Protein AF-A0A0D8XWN3-F1 (afdb_monomer)

Secondary structure (DSSP, 8-state):
-HHHHHHHHHHHTS------SSS------SSS-TTSEEEEE--TTS--EEEEEETT-----GGGTT-SS--EEEEEESSSS-EEEE---SS-----------TT--------------

Radius of gyration: 20.99 Å; Cα contacts (8 Å, |Δi|>4): 147; chains: 1; bounding box: 42×34×68 Å

Foldseek 3Di:
DVVVVVVVVVVVPPDPDPDPPPDAQDADDPAQQWQPDWDWDDDPPDDIWIKTWRQQDDDPQPLCPPPHRNTWIWTHHRNHRDIDTDDDDNDPDDDDDPPDDDDDDPDPRDDHPGDDDD

Mean predicted aligned error: 12.58 Å

InterPro domains:
  IPR013519 Integrin alpha beta-propellor [PS51470] (18-85)
  IPR013519 Integrin alpha beta-propellor [SM00191] (30-90)
  IPR028994 Integrin alpha, N-terminal [G3DSA:2.130.10.130] (17-109)

Structure (mmCIF, N/CA/C/O backbone):
data_AF-A0A0D8XWN3-F1
#
_entry.id   AF-A0A0D8XWN3-F1
#
loop_
_atom_site.group_PDB
_atom_site.id
_atom_site.type_symbol
_atom_site.label_atom_id
_atom_site.label_alt_id
_atom_site.label_comp_id
_atom_site.label_asym_id
_atom_site.label_entity_id
_atom_site.label_seq_id
_atom_site.pdbx_PDB_ins_code
_atom_site.Cartn_x
_atom_site.Cartn_y
_atom_site.Cartn_z
_atom_site.occupancy
_atom_site.B_iso_or_equiv
_atom_site.auth_seq_id
_atom_site.auth_comp_id
_atom_site.auth_asym_id
_atom_site.auth_atom_id
_atom_site.pdbx_PDB_model_num
ATOM 1 N N . MET A 1 1 ? -17.242 -18.380 48.040 1.00 62.75 1 MET A N 1
ATOM 2 C CA . MET A 1 1 ? -16.157 -17.455 47.626 1.00 62.75 1 MET A CA 1
ATOM 3 C C . MET A 1 1 ? -15.486 -17.862 46.309 1.00 62.75 1 MET A C 1
ATOM 5 O O . MET A 1 1 ? -15.393 -17.025 45.426 1.00 62.75 1 MET A O 1
ATOM 9 N N . LYS A 1 2 ? -15.095 -19.133 46.108 1.00 70.75 2 LYS A N 1
ATOM 10 C CA . LYS A 1 2 ? -14.428 -19.589 44.865 1.00 70.75 2 LYS A 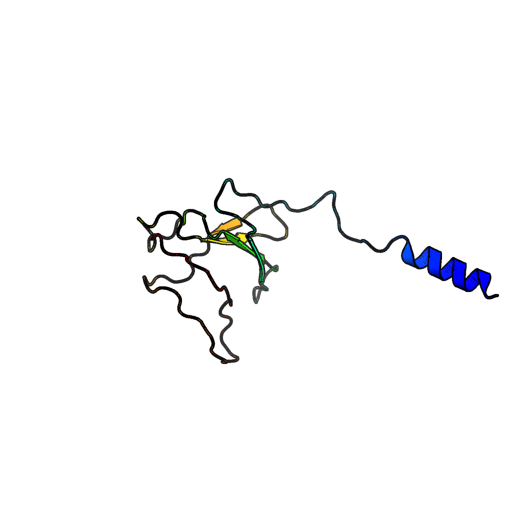CA 1
ATOM 11 C C . LYS A 1 2 ? -15.292 -19.488 43.594 1.00 70.75 2 LYS A C 1
ATOM 13 O O . LYS A 1 2 ? -14.796 -19.059 42.565 1.00 70.75 2 LYS A O 1
ATOM 18 N N . ALA A 1 3 ? -16.586 -19.804 43.677 1.00 75.00 3 ALA A N 1
ATOM 19 C CA . ALA A 1 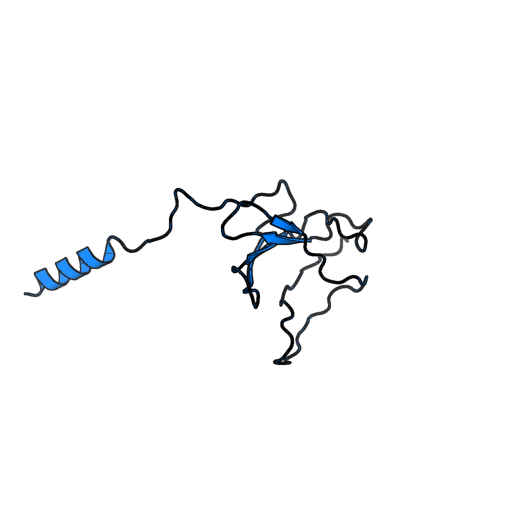3 ? -17.503 -19.722 42.530 1.00 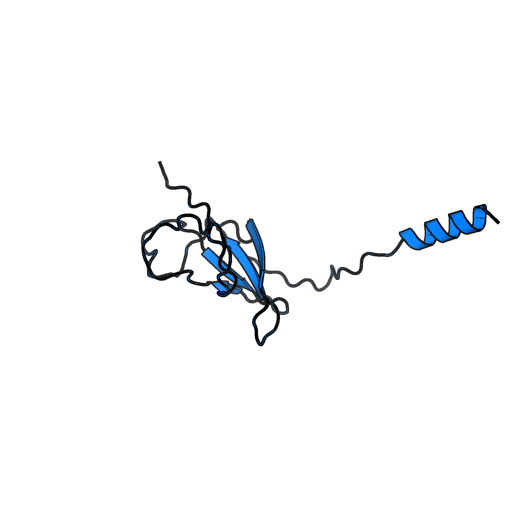75.00 3 ALA A CA 1
ATOM 20 C C . ALA A 1 3 ? -17.675 -18.291 41.984 1.00 75.00 3 ALA A C 1
ATOM 22 O O . ALA A 1 3 ? -17.836 -18.101 40.785 1.00 75.00 3 ALA A O 1
ATOM 23 N N . TRP A 1 4 ? -17.582 -17.283 42.855 1.00 77.44 4 TRP A N 1
ATOM 24 C CA . TRP A 1 4 ? -17.667 -15.869 42.477 1.00 77.44 4 TRP A CA 1
ATOM 25 C C . TRP A 1 4 ? -16.405 -15.388 41.752 1.00 77.44 4 TRP A C 1
ATOM 27 O O . TRP A 1 4 ? -16.504 -14.637 40.790 1.00 77.44 4 TRP A O 1
ATOM 37 N N . LEU A 1 5 ? -15.230 -15.886 42.159 1.00 77.88 5 LEU A N 1
ATOM 38 C CA . LEU A 1 5 ? -13.967 -15.657 41.446 1.00 77.88 5 LEU A CA 1
ATOM 39 C C . LEU A 1 5 ? -13.986 -16.295 40.050 1.00 77.88 5 LEU A C 1
ATOM 41 O O . LEU A 1 5 ? -13.575 -15.663 39.084 1.00 77.88 5 LEU A O 1
ATOM 45 N N . VAL A 1 6 ? -14.522 -17.514 39.930 1.00 78.12 6 VAL A N 1
ATOM 46 C CA . VAL A 1 6 ? -14.681 -18.193 38.631 1.00 78.12 6 VAL A CA 1
ATOM 47 C C . VAL A 1 6 ? -15.656 -17.430 37.728 1.00 78.12 6 VAL A C 1
ATOM 49 O O . VAL A 1 6 ? -15.356 -17.207 36.558 1.00 78.12 6 VAL A O 1
ATOM 52 N N . LEU A 1 7 ? -16.786 -16.965 38.268 1.00 74.94 7 LEU A N 1
ATOM 53 C CA . LEU A 1 7 ? -17.773 -16.184 37.519 1.00 74.94 7 LEU A CA 1
ATOM 54 C C . LEU A 1 7 ? -17.220 -14.816 37.079 1.00 74.94 7 LEU A C 1
ATOM 56 O O . LEU A 1 7 ? -17.427 -14.416 35.938 1.00 74.94 7 LEU A O 1
ATOM 60 N N . ALA A 1 8 ? -16.460 -14.130 37.937 1.00 78.19 8 ALA A N 1
ATOM 61 C CA . ALA A 1 8 ? -15.800 -12.870 37.594 1.00 78.19 8 ALA A CA 1
ATOM 62 C C . ALA A 1 8 ? -14.743 -13.045 36.486 1.00 78.19 8 ALA A C 1
ATOM 64 O O . ALA A 1 8 ? -14.688 -12.237 35.559 1.00 78.19 8 ALA A O 1
ATOM 65 N N . CYS A 1 9 ? -13.958 -14.129 36.522 1.00 72.06 9 CYS A N 1
ATOM 66 C CA . CYS A 1 9 ? -13.031 -14.472 35.440 1.00 72.06 9 CYS A CA 1
ATOM 67 C C . CYS A 1 9 ? -13.755 -14.746 34.115 1.00 72.06 9 CYS A C 1
ATOM 69 O O . CYS A 1 9 ? -13.287 -14.285 33.080 1.00 72.06 9 CYS A O 1
ATOM 71 N N . LEU A 1 10 ? -14.899 -15.441 34.140 1.00 69.00 10 LEU A N 1
ATOM 72 C CA . LEU A 1 10 ? -15.705 -15.736 32.946 1.00 69.00 10 LEU A CA 1
ATOM 73 C C . LEU A 1 10 ? -16.364 -14.487 32.334 1.00 69.00 10 LEU A C 1
ATOM 75 O O . LEU A 1 10 ? -16.588 -14.437 31.128 1.00 69.00 10 LEU A O 1
ATOM 79 N N . ILE A 1 11 ? -16.659 -13.463 33.137 1.00 66.94 11 ILE A N 1
ATOM 80 C CA . ILE A 1 11 ? -17.199 -12.185 32.644 1.00 66.94 11 ILE A CA 1
ATOM 81 C C . ILE A 1 11 ? -16.087 -11.332 32.008 1.00 66.94 11 ILE A C 1
ATOM 83 O O . ILE A 1 11 ? -16.330 -10.668 31.001 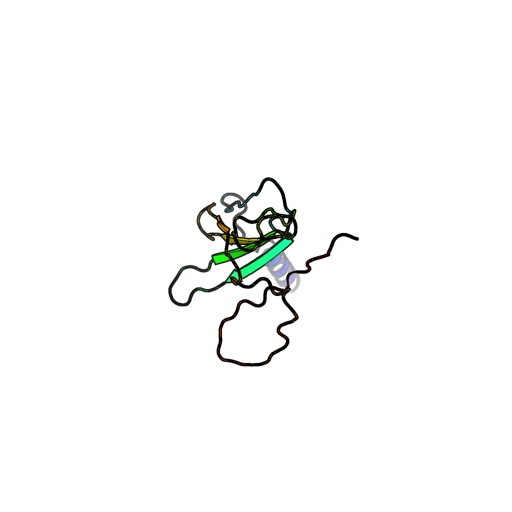1.00 66.94 11 ILE A O 1
ATOM 87 N N . ALA A 1 12 ? -14.857 -11.397 32.531 1.00 64.19 12 ALA A N 1
ATOM 88 C CA . ALA A 1 12 ? -13.715 -10.646 32.006 1.00 64.19 12 ALA A CA 1
ATOM 89 C C . ALA A 1 12 ? -13.239 -11.118 30.616 1.00 64.19 12 ALA A C 1
ATOM 91 O O . ALA A 1 12 ? -12.721 -10.310 29.850 1.00 64.19 12 ALA A O 1
ATOM 92 N N . VAL A 1 13 ? -13.438 -12.394 30.258 1.00 64.81 13 VAL A N 1
ATOM 93 C CA . VAL A 1 13 ? -13.046 -12.921 28.931 1.00 64.81 13 VAL A CA 1
ATOM 94 C C . VAL A 1 13 ? -14.004 -12.549 27.798 1.00 64.81 13 VAL A C 1
ATOM 96 O O . VAL A 1 13 ? -13.652 -12.728 26.636 1.00 64.81 13 VAL A O 1
ATOM 99 N N . ASN A 1 14 ? -15.199 -12.026 28.090 1.00 64.38 14 ASN A N 1
ATOM 100 C CA . ASN A 1 14 ? -16.259 -11.991 27.082 1.00 64.38 14 ASN A CA 1
ATOM 101 C C . ASN A 1 14 ? -16.295 -10.774 26.150 1.00 64.38 14 ASN A C 1
ATOM 103 O O . ASN A 1 14 ? -17.064 -10.824 25.202 1.00 64.38 14 ASN A O 1
ATOM 107 N N . ASN A 1 15 ? -15.515 -9.702 26.335 1.00 63.81 15 ASN A N 1
ATOM 108 C CA . ASN A 1 15 ? -15.642 -8.526 25.451 1.00 63.81 15 ASN A CA 1
ATOM 109 C C . ASN A 1 15 ? -14.364 -7.688 25.325 1.00 63.81 15 ASN A C 1
ATOM 111 O O . ASN A 1 15 ? -14.350 -6.501 25.645 1.00 63.81 15 ASN A O 1
ATOM 115 N N . THR A 1 16 ? -13.280 -8.278 24.824 1.00 61.75 16 THR A N 1
ATOM 116 C CA . THR A 1 16 ? -12.067 -7.510 24.496 1.00 61.75 16 THR A CA 1
ATOM 117 C C . THR A 1 16 ? -11.657 -7.709 23.039 1.00 61.75 16 THR A C 1
ATOM 119 O O . THR A 1 16 ? -10.613 -8.285 22.748 1.00 61.75 16 THR A O 1
ATOM 122 N N . PHE A 1 17 ? -12.475 -7.226 22.103 1.00 73.19 17 PHE A N 1
ATOM 123 C CA . PHE A 1 17 ? -12.033 -6.960 20.731 1.00 73.19 17 PHE A CA 1
ATOM 124 C C . PHE A 1 17 ? -12.518 -5.563 20.319 1.00 73.19 17 PHE A C 1
ATOM 126 O O . PHE A 1 17 ? -13.680 -5.346 20.002 1.00 73.19 17 PHE A O 1
ATOM 133 N N . ASN A 1 18 ? -11.628 -4.572 20.381 1.00 83.56 18 ASN A N 1
ATOM 134 C CA . ASN A 1 18 ? -11.920 -3.162 20.085 1.00 83.56 18 ASN A CA 1
ATOM 135 C C . ASN A 1 18 ? -11.606 -2.780 18.625 1.00 83.56 18 ASN A C 1
ATOM 137 O O . ASN A 1 18 ? -11.307 -1.623 18.337 1.00 83.56 18 ASN A O 1
ATOM 141 N N . ILE A 1 19 ? -11.641 -3.751 17.708 1.00 87.94 19 ILE A N 1
ATOM 142 C CA . ILE A 1 19 ? -11.405 -3.519 16.281 1.00 87.94 19 ILE A CA 1
ATOM 143 C C . ILE A 1 19 ? -12.718 -3.077 15.630 1.00 87.94 19 ILE A C 1
ATOM 145 O O . ILE A 1 19 ? -13.700 -3.821 15.637 1.00 87.94 19 ILE A O 1
ATOM 149 N N . ASP A 1 20 ? -12.730 -1.878 15.045 1.00 89.88 20 ASP A N 1
ATOM 150 C CA . ASP A 1 20 ? -13.866 -1.389 14.262 1.00 89.88 20 ASP A CA 1
ATOM 151 C C . ASP A 1 20 ? -13.939 -2.125 12.917 1.00 89.88 20 ASP A C 1
ATOM 153 O O . ASP A 1 20 ? -13.175 -1.865 11.989 1.00 89.88 20 ASP A O 1
ATOM 157 N N . THR A 1 21 ? -14.872 -3.068 12.823 1.00 89.69 21 THR A N 1
ATOM 158 C CA . THR A 1 21 ? -15.141 -3.840 11.603 1.00 89.69 21 THR A CA 1
ATOM 159 C C . THR A 1 21 ? -16.132 -3.154 10.661 1.00 89.69 21 THR A C 1
ATOM 161 O O . THR A 1 21 ? -16.286 -3.599 9.526 1.00 89.69 21 THR A O 1
ATOM 164 N N . LYS A 1 22 ? -16.807 -2.080 11.098 1.00 91.62 22 LYS A N 1
ATOM 165 C CA . LYS A 1 22 ? -17.833 -1.376 10.312 1.00 91.62 22 LYS A CA 1
ATOM 166 C C . LYS A 1 22 ? -17.240 -0.245 9.478 1.00 91.62 22 LYS A C 1
ATOM 168 O O . LYS A 1 22 ? -17.658 -0.063 8.341 1.00 91.62 22 LYS A O 1
ATOM 173 N N . ASN A 1 23 ? -16.262 0.482 10.022 1.00 91.88 23 ASN A N 1
ATOM 174 C CA . ASN A 1 23 ? -15.644 1.640 9.363 1.00 91.88 23 ASN A CA 1
ATOM 175 C C . ASN A 1 23 ? -14.175 1.390 8.986 1.00 91.88 23 ASN A C 1
ATOM 177 O O . ASN A 1 23 ? -13.321 2.264 9.141 1.00 91.88 23 ASN A O 1
ATOM 181 N N . ALA A 1 24 ? -13.863 0.189 8.499 1.00 93.31 24 ALA A N 1
ATOM 182 C CA . ALA A 1 24 ? -12.515 -0.137 8.051 1.00 93.31 24 ALA A CA 1
ATOM 183 C C . ALA A 1 24 ? -12.131 0.657 6.787 1.00 93.31 24 ALA A C 1
ATOM 185 O O . ALA A 1 24 ? -12.914 0.779 5.842 1.00 93.31 24 ALA A O 1
ATOM 186 N N . VAL A 1 25 ? -10.893 1.156 6.739 1.00 94.56 25 VAL A N 1
ATOM 187 C CA . VAL A 1 25 ? -10.329 1.765 5.528 1.00 94.56 25 VAL A CA 1
ATOM 188 C C . VAL A 1 25 ? -9.887 0.654 4.581 1.00 94.56 25 VAL A C 1
ATOM 190 O O . VAL A 1 25 ? -8.955 -0.093 4.876 1.00 94.56 25 VAL A O 1
ATOM 193 N N . LEU A 1 26 ? -10.559 0.548 3.436 1.00 95.31 26 LEU A N 1
ATOM 194 C CA . LEU A 1 26 ? -10.303 -0.494 2.449 1.00 95.31 26 LEU A CA 1
ATOM 195 C C . LEU A 1 26 ? -9.408 0.022 1.315 1.00 95.31 26 LEU A C 1
ATOM 197 O O . LEU A 1 26 ? -9.778 0.944 0.589 1.00 95.31 26 LEU A O 1
ATOM 201 N N . HIS A 1 27 ? -8.262 -0.630 1.124 1.00 96.00 27 HIS A N 1
ATOM 202 C CA . HIS A 1 27 ? -7.366 -0.411 -0.013 1.00 96.00 27 HIS A CA 1
ATOM 203 C C . HIS A 1 27 ? -7.422 -1.618 -0.944 1.00 96.00 27 HIS A C 1
ATOM 205 O O . HIS A 1 27 ? -7.217 -2.747 -0.502 1.00 96.00 27 HIS A O 1
ATOM 211 N N . THR A 1 28 ? -7.707 -1.395 -2.226 1.00 94.00 28 THR A N 1
ATOM 212 C CA . THR A 1 28 ? -7.831 -2.467 -3.226 1.00 94.00 28 THR A CA 1
ATOM 213 C C . THR A 1 28 ? -7.098 -2.115 -4.511 1.00 94.00 28 THR A C 1
ATOM 215 O O . THR A 1 28 ? -6.920 -0.946 -4.852 1.00 94.00 28 THR A O 1
ATOM 218 N N . MET A 1 29 ? -6.680 -3.151 -5.236 1.00 92.25 29 MET A N 1
ATOM 219 C CA . MET A 1 29 ? -6.075 -3.042 -6.557 1.00 92.25 29 MET A CA 1
ATOM 220 C C . MET A 1 29 ? -6.542 -4.214 -7.415 1.00 92.25 29 MET A C 1
ATOM 222 O O . MET A 1 29 ? -6.758 -5.313 -6.908 1.00 92.25 29 MET A O 1
ATOM 226 N N . SER A 1 30 ? -6.699 -3.983 -8.715 1.00 88.12 30 SER A N 1
ATOM 227 C CA . SER A 1 30 ? -7.272 -4.967 -9.639 1.00 88.12 30 SER A CA 1
ATOM 228 C C . SER A 1 30 ? -6.380 -6.187 -9.894 1.00 88.12 30 SER A C 1
ATOM 230 O O . SER A 1 30 ? -6.882 -7.223 -10.319 1.00 88.12 30 SER A O 1
ATOM 232 N N . SER A 1 31 ? -5.064 -6.085 -9.683 1.00 86.12 31 SER A N 1
ATOM 233 C CA . SER A 1 31 ? -4.112 -7.164 -9.972 1.00 86.12 31 SER A CA 1
ATOM 234 C C . SER A 1 31 ? -2.770 -6.960 -9.258 1.00 86.12 31 SER A C 1
ATOM 236 O O . SER A 1 31 ? -2.539 -5.921 -8.641 1.00 86.12 31 SER A O 1
ATOM 238 N N . GLY A 1 32 ? -1.880 -7.956 -9.339 1.00 89.94 32 GLY A N 1
ATOM 239 C CA . GLY A 1 32 ? -0.488 -7.837 -8.888 1.00 89.94 32 GLY A CA 1
ATOM 240 C C . GLY A 1 32 ? -0.202 -8.275 -7.450 1.00 89.94 32 GLY A C 1
ATOM 241 O O . GLY A 1 32 ? 0.859 -7.952 -6.921 1.00 89.94 32 GLY A O 1
ATOM 242 N N . TYR A 1 33 ? -1.132 -9.005 -6.824 1.00 95.06 33 TYR A N 1
ATOM 243 C CA . TYR A 1 33 ? -1.056 -9.436 -5.420 1.00 95.06 33 TYR A CA 1
ATOM 244 C C . TYR A 1 33 ? -0.837 -8.270 -4.450 1.00 95.06 33 TYR A C 1
ATOM 246 O O . TYR A 1 33 ? -0.022 -8.336 -3.534 1.00 95.06 33 TYR A O 1
ATOM 254 N N . PHE A 1 34 ? -1.573 -7.180 -4.664 1.00 95.19 34 PHE A N 1
ATOM 255 C CA . PHE A 1 34 ? -1.605 -6.061 -3.732 1.00 95.19 34 PHE A CA 1
ATOM 256 C C . PHE A 1 34 ? -2.049 -6.534 -2.343 1.00 95.19 34 PHE A C 1
ATOM 258 O O . PHE A 1 34 ? -3.105 -7.148 -2.204 1.00 95.19 34 PHE A O 1
ATOM 265 N N . GLY A 1 35 ? -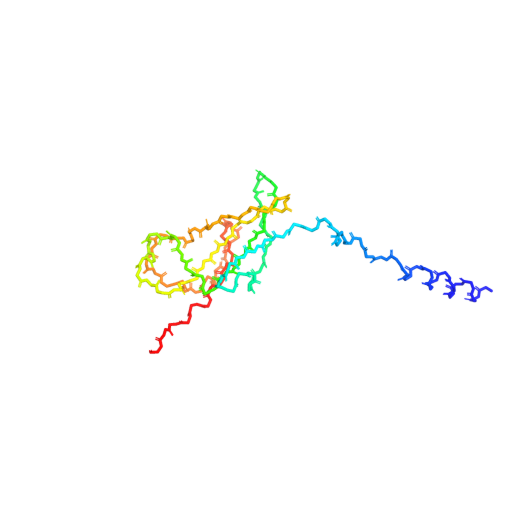1.228 -6.262 -1.329 1.00 95.06 35 GLY A N 1
ATOM 266 C CA . GLY A 1 35 ? -1.434 -6.776 0.026 1.00 95.06 35 GLY A CA 1
ATOM 267 C C . GLY A 1 35 ? -0.657 -8.057 0.331 1.00 95.06 35 GLY A C 1
ATOM 268 O O . G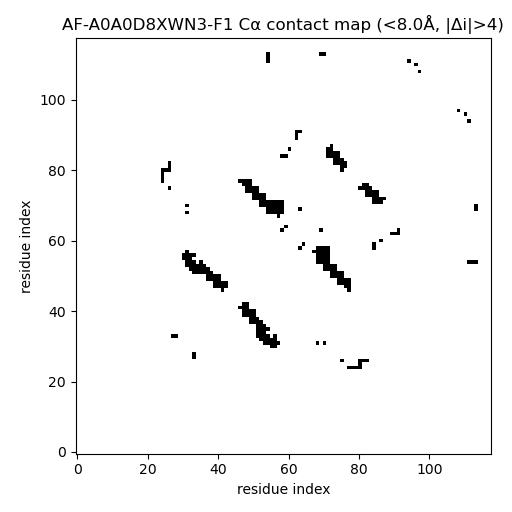LY A 1 35 ? -0.832 -8.611 1.411 1.00 95.06 35 GLY A O 1
ATOM 269 N N . TYR A 1 36 ? 0.217 -8.518 -0.574 1.00 95.62 36 TYR A N 1
ATOM 270 C CA . TYR A 1 36 ? 1.088 -9.675 -0.330 1.00 95.62 36 TYR A CA 1
ATOM 271 C C . TYR A 1 36 ? 1.993 -9.479 0.895 1.00 95.62 36 TYR A C 1
ATOM 273 O O . TYR A 1 36 ? 2.246 -10.419 1.646 1.00 95.62 36 TYR A O 1
ATOM 281 N N . SER A 1 37 ? 2.471 -8.252 1.107 1.00 92.19 37 SER A N 1
ATOM 282 C CA . SER A 1 37 ? 3.188 -7.843 2.313 1.00 92.19 37 SER A CA 1
ATOM 283 C C . SER A 1 37 ? 2.716 -6.466 2.772 1.00 92.19 37 SER A C 1
ATOM 285 O O . SER A 1 37 ? 2.350 -5.621 1.950 1.00 92.19 37 SER A O 1
ATOM 287 N N . LEU A 1 38 ? 2.707 -6.253 4.089 1.00 94.19 38 LEU A N 1
ATOM 288 C CA . LEU A 1 38 ? 2.220 -5.037 4.739 1.00 94.19 38 LEU A CA 1
ATOM 289 C C . LEU A 1 38 ? 3.188 -4.617 5.847 1.00 94.19 38 LEU A C 1
ATOM 291 O O . LEU A 1 38 ? 3.696 -5.476 6.565 1.00 94.19 38 LEU A O 1
ATOM 295 N N . ASP A 1 39 ? 3.408 -3.313 5.998 1.00 92.94 39 ASP A N 1
ATOM 296 C CA . ASP A 1 39 ? 4.141 -2.735 7.130 1.00 92.94 39 ASP A CA 1
ATOM 297 C C . ASP A 1 39 ? 3.660 -1.305 7.423 1.00 92.94 39 ASP A C 1
ATOM 299 O O . ASP A 1 39 ? 3.111 -0.639 6.544 1.00 92.94 39 ASP A O 1
ATOM 303 N N . PHE A 1 40 ? 3.869 -0.808 8.640 1.00 90.31 40 PHE A N 1
ATOM 304 C CA . PHE A 1 40 ? 3.620 0.590 8.985 1.00 90.31 40 PHE A CA 1
ATOM 305 C C . PHE A 1 40 ? 4.916 1.390 8.950 1.00 90.31 40 PHE A C 1
ATOM 307 O O . PHE A 1 40 ? 5.920 1.017 9.552 1.00 90.31 40 PHE A O 1
ATOM 314 N N . TYR A 1 41 ? 4.872 2.551 8.304 1.00 86.44 41 TYR A N 1
ATOM 315 C CA . TYR A 1 41 ? 5.975 3.498 8.320 1.00 86.44 41 TYR A CA 1
ATOM 316 C C . TYR A 1 41 ? 5.577 4.783 9.043 1.00 86.44 41 TYR A C 1
ATOM 318 O O . TYR A 1 41 ? 4.623 5.465 8.668 1.00 86.44 41 TYR A O 1
ATOM 326 N N . ASN A 1 42 ? 6.342 5.121 10.081 1.00 85.75 42 ASN A N 1
ATOM 327 C CA . ASN A 1 42 ? 6.192 6.370 10.817 1.00 85.75 42 ASN A CA 1
ATOM 328 C C . ASN A 1 42 ? 7.035 7.459 10.149 1.00 85.75 42 ASN A C 1
ATOM 330 O O . ASN A 1 42 ? 8.265 7.460 10.257 1.00 85.75 42 ASN A O 1
ATOM 334 N N . GLU A 1 43 ? 6.375 8.398 9.474 1.00 76.31 43 GLU A N 1
ATOM 335 C CA . GLU A 1 43 ? 7.039 9.599 8.972 1.00 76.31 43 GLU A CA 1
ATOM 336 C C . GLU A 1 43 ? 7.497 10.483 10.148 1.00 76.31 43 GLU A C 1
ATOM 338 O O . GLU A 1 43 ? 6.802 10.607 11.154 1.00 76.31 43 GLU A O 1
ATOM 343 N N . GLU A 1 44 ? 8.674 11.115 10.045 1.00 76.44 44 GLU A N 1
ATOM 344 C CA . GLU A 1 44 ? 9.250 11.927 11.138 1.00 76.44 44 GLU A CA 1
ATOM 345 C C . GLU A 1 44 ? 8.355 13.098 11.573 1.00 76.44 44 GLU A C 1
ATOM 347 O O . GLU A 1 44 ? 8.431 13.552 12.714 1.00 76.44 44 GLU A O 1
ATOM 352 N N . LYS A 1 45 ? 7.521 13.595 10.657 1.00 72.56 45 LYS A N 1
ATOM 353 C CA . LYS A 1 45 ? 6.562 14.680 10.871 1.00 72.56 45 LYS A CA 1
ATOM 354 C C . LYS A 1 45 ? 5.289 14.382 10.083 1.00 72.56 45 LYS A C 1
ATOM 356 O O . LYS A 1 45 ? 5.047 14.996 9.04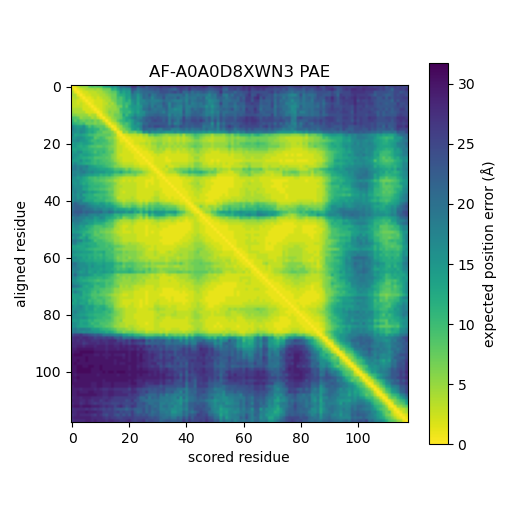8 1.00 72.56 45 LYS A O 1
ATOM 361 N N . GLY A 1 46 ? 4.493 13.419 10.535 1.00 79.31 46 GLY A N 1
ATOM 362 C CA . GLY A 1 46 ? 3.267 13.061 9.830 1.00 79.31 46 GLY A CA 1
ATOM 363 C C . GLY A 1 46 ? 2.448 11.984 10.520 1.00 79.31 46 GLY A C 1
ATOM 364 O O . GLY A 1 46 ? 2.831 11.442 11.555 1.00 79.31 46 GLY A O 1
ATOM 365 N N . MET A 1 47 ? 1.299 11.688 9.918 1.00 84.44 47 MET A N 1
ATOM 366 C CA . MET A 1 47 ? 0.533 10.496 10.265 1.00 84.44 47 MET A CA 1
ATOM 367 C C . MET A 1 47 ? 1.290 9.249 9.793 1.00 84.44 47 MET A C 1
ATOM 369 O O . MET A 1 47 ? 1.925 9.304 8.736 1.00 84.44 47 MET A O 1
ATOM 373 N N . PRO A 1 48 ? 1.206 8.124 10.526 1.00 89.06 48 PRO A N 1
ATOM 374 C CA . PRO A 1 48 ? 1.737 6.862 10.038 1.00 89.06 48 PRO A CA 1
ATOM 375 C C . PRO A 1 48 ? 1.087 6.510 8.701 1.00 89.06 48 PRO A C 1
ATOM 377 O O . PRO A 1 48 ? -0.093 6.792 8.465 1.00 89.06 48 PRO A O 1
ATOM 380 N N . VAL A 1 49 ? 1.860 5.880 7.829 1.00 91.38 49 VAL A N 1
ATOM 381 C CA . VAL A 1 49 ? 1.377 5.391 6.541 1.00 91.38 49 VAL A CA 1
ATOM 382 C C . VAL A 1 49 ? 1.467 3.875 6.492 1.00 91.38 49 VAL A C 1
ATOM 384 O O . VAL A 1 49 ? 2.342 3.268 7.109 1.00 91.38 49 VAL A O 1
ATOM 387 N N . LEU A 1 50 ? 0.553 3.263 5.748 1.00 94.06 50 LEU A N 1
ATOM 388 C CA . LEU A 1 50 ? 0.578 1.837 5.462 1.00 94.06 50 LEU A CA 1
ATOM 389 C C . LEU A 1 50 ? 1.411 1.612 4.202 1.00 94.06 50 LEU A C 1
ATOM 391 O O . LEU A 1 50 ? 1.129 2.203 3.162 1.00 94.06 50 LEU A O 1
ATOM 395 N N . VAL A 1 51 ? 2.416 0.753 4.273 1.00 94.12 51 VAL A N 1
ATOM 396 C CA . VAL A 1 51 ? 3.185 0.319 3.112 1.00 94.12 51 VAL A CA 1
ATOM 397 C C . VAL A 1 51 ? 2.672 -1.034 2.650 1.00 94.12 51 VAL A C 1
ATOM 399 O O . VAL A 1 51 ? 2.520 -1.953 3.450 1.00 94.12 51 VAL A O 1
ATOM 402 N N . VAL A 1 52 ? 2.400 -1.145 1.353 1.00 94.88 52 VAL A N 1
ATOM 403 C CA . VAL A 1 52 ? 1.789 -2.320 0.736 1.00 94.88 52 VAL A CA 1
ATOM 404 C C . VAL A 1 52 ? 2.652 -2.811 -0.418 1.00 94.88 52 VAL A C 1
ATOM 406 O O . VAL A 1 52 ? 2.933 -2.067 -1.359 1.00 94.88 52 VAL A O 1
ATOM 409 N N . GLY A 1 53 ? 3.059 -4.076 -0.359 1.00 93.12 53 GLY A N 1
ATOM 410 C CA . GLY A 1 53 ? 3.734 -4.765 -1.452 1.00 93.12 53 GLY A CA 1
ATOM 411 C C . GLY A 1 53 ? 2.748 -5.376 -2.448 1.00 93.12 53 GLY A C 1
ATOM 412 O O . GLY A 1 53 ? 1.734 -5.959 -2.055 1.00 93.12 53 GLY A O 1
ATOM 413 N N . ALA A 1 54 ? 3.075 -5.268 -3.736 1.00 94.94 54 ALA A N 1
ATOM 414 C CA . ALA A 1 54 ? 2.377 -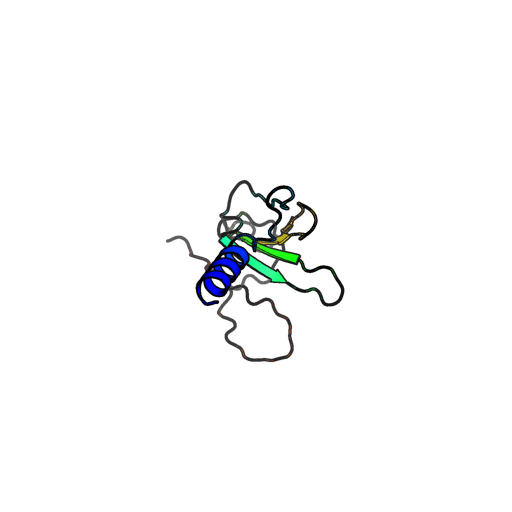5.928 -4.836 1.00 94.94 54 ALA A CA 1
ATOM 415 C C . ALA A 1 54 ? 3.414 -6.544 -5.803 1.00 94.94 54 ALA A C 1
ATOM 417 O O . ALA A 1 54 ? 3.851 -5.891 -6.751 1.00 94.94 54 ALA A O 1
ATOM 418 N N . PRO A 1 55 ? 3.893 -7.776 -5.548 1.00 91.50 55 PRO A N 1
ATOM 419 C CA . PRO A 1 55 ? 5.046 -8.351 -6.249 1.00 91.50 55 PRO A CA 1
ATOM 420 C C . PRO A 1 55 ? 4.815 -8.632 -7.740 1.00 91.50 55 PRO A C 1
ATOM 422 O O . PRO A 1 55 ? 5.786 -8.753 -8.476 1.00 91.50 55 PRO A O 1
ATOM 425 N N . GLU A 1 56 ? 3.565 -8.725 -8.198 1.00 92.12 56 GLU A N 1
ATOM 426 C CA . GLU A 1 56 ? 3.228 -8.965 -9.610 1.00 92.12 56 GLU A CA 1
ATOM 427 C C . GLU A 1 56 ? 2.565 -7.754 -10.285 1.00 92.12 56 GLU A C 1
ATOM 429 O O . GLU A 1 56 ? 2.007 -7.882 -11.378 1.00 92.12 56 GLU A O 1
ATOM 434 N N . SER A 1 57 ? 2.555 -6.579 -9.650 1.00 91.12 57 SER A N 1
ATOM 435 C CA . SER A 1 57 ? 1.939 -5.401 -10.258 1.00 91.12 57 SER A CA 1
ATOM 436 C C . SER A 1 57 ? 2.787 -4.849 -11.403 1.00 91.12 57 SER A C 1
ATOM 438 O O . SER A 1 57 ? 4.020 -4.917 -11.395 1.00 91.12 57 SER A O 1
ATOM 440 N N . GLU A 1 58 ? 2.114 -4.239 -12.376 1.00 90.12 58 GLU A N 1
ATOM 441 C CA . GLU A 1 58 ? 2.776 -3.306 -13.284 1.00 90.12 58 GLU A CA 1
ATOM 442 C C . GLU A 1 58 ? 3.239 -2.072 -12.491 1.00 90.12 58 GLU A C 1
ATOM 444 O O . GLU A 1 58 ? 2.626 -1.694 -11.491 1.00 90.12 58 GLU A O 1
ATOM 449 N N . SER A 1 59 ? 4.344 -1.466 -12.918 1.00 87.50 59 SER A N 1
ATOM 450 C CA . SER A 1 59 ? 4.972 -0.327 -12.238 1.00 87.50 59 SER A CA 1
ATOM 451 C C . SER A 1 59 ? 4.958 0.893 -13.150 1.00 87.50 59 SER A C 1
ATOM 453 O O . SER A 1 59 ? 5.331 0.809 -14.322 1.00 87.50 59 SER A O 1
ATOM 455 N N . THR A 1 60 ? 4.610 2.057 -12.602 1.00 88.19 60 THR A N 1
ATOM 456 C CA . THR A 1 60 ? 4.695 3.338 -13.321 1.00 88.19 60 THR A CA 1
ATOM 457 C C . THR A 1 60 ? 6.119 3.890 -13.378 1.00 88.19 60 THR A C 1
ATOM 459 O O . THR A 1 60 ? 6.370 4.856 -14.103 1.00 88.19 60 THR A O 1
ATOM 462 N N . ASN A 1 61 ? 7.068 3.277 -12.657 1.00 84.38 61 ASN A N 1
ATOM 463 C CA . ASN A 1 61 ? 8.476 3.663 -12.678 1.00 84.38 61 ASN A CA 1
ATOM 464 C C . ASN A 1 61 ? 9.055 3.630 -14.110 1.00 84.38 61 ASN A C 1
ATOM 466 O O . ASN A 1 61 ? 9.193 2.549 -14.696 1.00 84.38 61 ASN A O 1
ATOM 470 N N . PRO A 1 62 ? 9.494 4.777 -14.669 1.00 83.56 62 PRO A N 1
ATOM 471 C CA . PRO A 1 62 ? 10.105 4.826 -15.995 1.00 83.56 62 PRO A CA 1
ATOM 472 C C . PRO A 1 62 ? 11.356 3.946 -16.138 1.00 83.56 62 PRO A C 1
ATOM 474 O O . PRO A 1 62 ? 11.665 3.504 -17.244 1.00 83.56 62 PRO A O 1
ATOM 477 N N . GLY A 1 63 ? 12.070 3.678 -15.038 1.00 77.81 63 GLY A N 1
ATOM 478 C CA . GLY A 1 63 ? 13.272 2.841 -15.017 1.00 77.81 63 GLY A CA 1
ATOM 479 C C . GLY A 1 63 ? 13.012 1.350 -15.248 1.00 77.81 63 GLY A C 1
ATOM 480 O O . GLY A 1 63 ? 13.940 0.634 -15.620 1.00 77.81 63 GLY A O 1
ATOM 481 N N . LEU A 1 64 ? 11.763 0.904 -15.077 1.00 79.38 64 LEU A N 1
ATOM 482 C CA . LEU A 1 64 ? 11.325 -0.487 -15.241 1.00 79.38 64 LEU A CA 1
ATOM 483 C C . LEU A 1 64 ? 10.477 -0.689 -16.510 1.00 79.38 64 LEU A C 1
ATOM 485 O O . LEU A 1 64 ? 9.874 -1.744 -16.698 1.00 79.38 64 LEU A O 1
ATOM 489 N N . ARG A 1 65 ? 10.434 0.310 -17.405 1.00 78.94 65 ARG A N 1
ATOM 490 C CA . ARG A 1 65 ? 9.713 0.209 -18.683 1.00 78.94 65 ARG A CA 1
ATOM 491 C C . ARG A 1 65 ? 10.182 -1.005 -19.485 1.00 78.94 65 ARG A C 1
ATOM 493 O O . ARG A 1 65 ? 11.378 -1.196 -19.688 1.00 78.94 65 ARG A O 1
ATOM 500 N N . GLY A 1 66 ? 9.221 -1.780 -19.983 1.00 80.25 66 GLY A N 1
ATOM 501 C CA . GLY A 1 66 ? 9.467 -2.978 -20.790 1.00 80.25 66 GLY A CA 1
ATOM 502 C C . GLY A 1 66 ? 9.671 -4.264 -19.983 1.00 80.25 66 GLY A C 1
ATOM 503 O O . GLY A 1 66 ? 9.733 -5.334 -20.582 1.00 80.25 66 GLY A O 1
ATOM 504 N N . ILE A 1 67 ? 9.733 -4.192 -18.650 1.00 83.12 67 ILE A N 1
ATOM 505 C CA . ILE A 1 67 ? 9.706 -5.375 -17.783 1.00 83.12 67 ILE A CA 1
ATOM 506 C C . ILE A 1 67 ? 8.244 -5.679 -17.466 1.00 83.12 67 ILE A C 1
ATOM 508 O O . ILE A 1 67 ? 7.523 -4.802 -17.003 1.00 83.12 67 ILE A O 1
ATOM 512 N N . ARG A 1 68 ? 7.801 -6.911 -17.726 1.00 86.69 68 ARG A N 1
ATOM 513 C CA . ARG A 1 68 ? 6.430 -7.343 -17.429 1.00 86.69 68 ARG A CA 1
ATOM 514 C C . ARG A 1 68 ? 6.313 -7.695 -15.949 1.00 86.69 68 ARG A C 1
ATOM 516 O O . ARG A 1 68 ? 7.095 -8.524 -15.487 1.00 86.69 68 ARG A O 1
ATOM 523 N N . ARG A 1 69 ? 5.325 -7.130 -15.245 1.00 86.69 69 ARG A N 1
ATOM 524 C CA . ARG A 1 69 ? 5.074 -7.379 -13.810 1.00 86.69 69 ARG A CA 1
ATOM 525 C C . ARG A 1 69 ? 6.340 -7.295 -12.939 1.00 86.69 69 ARG A C 1
ATOM 527 O O . ARG A 1 69 ? 6.678 -8.264 -12.260 1.00 86.69 69 ARG A O 1
ATOM 534 N N . PRO A 1 70 ? 7.068 -6.166 -12.954 1.00 84.62 70 PRO A N 1
ATOM 535 C CA . PRO A 1 70 ? 8.279 -6.013 -12.151 1.00 84.62 70 PRO A CA 1
ATOM 536 C C . PRO A 1 70 ? 7.996 -5.957 -10.639 1.00 84.62 70 PRO A C 1
ATOM 538 O O . PRO A 1 70 ? 8.932 -6.063 -9.847 1.00 84.62 70 PRO A O 1
ATOM 541 N N . GLY A 1 71 ? 6.728 -5.784 -10.252 1.00 89.50 71 GLY A N 1
ATOM 542 C CA . GLY A 1 71 ? 6.303 -5.534 -8.885 1.00 89.50 71 GLY A CA 1
ATOM 543 C C . GLY A 1 71 ? 6.426 -4.059 -8.513 1.00 89.50 71 GLY A C 1
ATOM 544 O O . GLY A 1 71 ? 7.199 -3.304 -9.109 1.00 89.50 71 GLY A O 1
ATOM 545 N N . ALA A 1 72 ? 5.642 -3.635 -7.525 1.00 90.44 72 ALA A N 1
ATOM 546 C CA . ALA A 1 72 ? 5.678 -2.273 -7.013 1.00 90.44 72 ALA A CA 1
ATOM 547 C C . ALA A 1 72 ? 5.355 -2.199 -5.515 1.00 90.44 72 ALA A C 1
ATOM 549 O O . ALA A 1 72 ? 4.870 -3.150 -4.891 1.00 90.44 72 ALA A O 1
ATOM 550 N N . VAL A 1 73 ? 5.639 -1.026 -4.947 1.00 91.50 73 VAL A N 1
ATOM 551 C CA . VAL A 1 73 ? 5.356 -0.671 -3.554 1.00 91.50 73 VAL A CA 1
ATOM 552 C C . VAL A 1 73 ? 4.418 0.503 -3.531 1.00 91.50 73 VAL A C 1
ATOM 554 O O . VAL A 1 73 ? 4.632 1.481 -4.247 1.00 91.50 73 VAL A O 1
ATOM 557 N N . PHE A 1 74 ? 3.427 0.440 -2.658 1.00 93.19 74 PHE A N 1
ATOM 558 C CA . PHE A 1 74 ? 2.463 1.504 -2.476 1.00 93.19 74 PHE A CA 1
ATOM 559 C C . PHE A 1 74 ? 2.537 2.037 -1.053 1.00 93.19 74 PHE A C 1
ATOM 561 O O . PHE A 1 74 ? 2.618 1.275 -0.095 1.00 93.19 74 PHE A O 1
ATOM 568 N N . ILE A 1 75 ? 2.493 3.358 -0.918 1.00 93.44 75 ILE A N 1
ATOM 569 C CA . ILE A 1 75 ? 2.210 4.031 0.345 1.00 93.44 75 ILE A CA 1
ATOM 570 C C . ILE A 1 75 ? 0.733 4.404 0.341 1.00 93.44 75 ILE A C 1
ATOM 572 O O . ILE A 1 75 ? 0.267 5.119 -0.549 1.00 93.44 75 ILE A O 1
ATOM 576 N N . CYS A 1 76 ? 0.017 3.941 1.352 1.00 95.12 76 CYS A N 1
ATOM 577 C CA . CYS A 1 76 ? -1.408 4.118 1.549 1.00 95.12 76 CYS A CA 1
ATOM 578 C C . CYS A 1 76 ? -1.681 4.921 2.824 1.00 95.12 76 CYS A C 1
ATOM 580 O O . CYS A 1 76 ? -1.000 4.781 3.842 1.00 95.12 76 CYS A O 1
ATOM 582 N N . SER A 1 77 ? -2.698 5.780 2.777 1.00 94.19 77 SER A N 1
ATOM 583 C CA . SER A 1 77 ? -3.160 6.502 3.961 1.00 94.19 77 SER A CA 1
ATOM 584 C C . SER A 1 77 ? -3.869 5.547 4.919 1.00 94.19 77 SER A C 1
ATOM 586 O O . SER A 1 77 ? -4.652 4.700 4.499 1.00 94.19 77 SER A O 1
ATOM 588 N N . VAL A 1 78 ? -3.638 5.714 6.218 1.00 93.00 78 VAL A N 1
ATOM 589 C CA . VAL A 1 78 ? -4.354 4.956 7.257 1.00 93.00 78 VAL A CA 1
ATOM 590 C C . VAL A 1 78 ? -5.776 5.472 7.505 1.00 93.00 78 VAL A C 1
ATOM 592 O O . VAL A 1 78 ? -6.594 4.744 8.049 1.00 93.00 78 VAL A O 1
ATOM 595 N N . ASN A 1 79 ? -6.090 6.700 7.075 1.00 92.50 79 ASN A N 1
ATOM 596 C CA . ASN A 1 79 ? -7.375 7.362 7.351 1.00 92.50 79 ASN A CA 1
ATOM 597 C C . ASN A 1 79 ? -8.268 7.506 6.113 1.00 92.50 79 ASN A C 1
ATOM 599 O O . ASN A 1 79 ? -9.440 7.854 6.227 1.00 92.50 79 ASN A O 1
ATOM 603 N N . LYS A 1 80 ? -7.701 7.336 4.918 1.00 93.50 80 LYS A N 1
ATOM 604 C CA . LYS A 1 80 ? -8.388 7.532 3.638 1.00 93.50 80 LYS A CA 1
ATOM 605 C C . LYS A 1 80 ? -8.048 6.376 2.715 1.00 93.50 80 LYS A C 1
ATOM 607 O O . LYS A 1 80 ? -6.915 5.910 2.730 1.00 93.50 80 LYS A O 1
ATOM 612 N N . ALA A 1 81 ? -8.985 5.977 1.861 1.00 94.25 81 ALA A N 1
ATOM 613 C CA . ALA A 1 81 ? -8.785 4.954 0.834 1.00 94.25 81 ALA A CA 1
ATOM 614 C C . ALA A 1 81 ? -7.949 5.490 -0.350 1.00 94.25 81 ALA A C 1
ATOM 616 O O . ALA A 1 81 ? -8.407 5.558 -1.488 1.00 94.25 81 ALA A O 1
ATOM 617 N N . THR A 1 82 ? -6.736 5.967 -0.067 1.00 94.50 82 THR A N 1
ATOM 618 C CA . THR A 1 82 ? -5.813 6.539 -1.052 1.00 94.50 82 THR A CA 1
ATOM 619 C C . THR A 1 82 ? -4.449 5.876 -0.945 1.00 94.50 82 THR A C 1
ATOM 621 O O . THR A 1 82 ? -3.856 5.883 0.137 1.00 94.50 82 THR A O 1
ATOM 624 N N . CYS A 1 83 ? -3.929 5.401 -2.076 1.00 93.81 83 CYS A N 1
ATOM 625 C CA . CYS A 1 83 ? -2.595 4.824 -2.217 1.00 93.81 83 CYS A CA 1
ATOM 626 C C . CYS A 1 83 ? -1.839 5.482 -3.372 1.00 93.81 83 CYS A C 1
ATOM 628 O O . CYS A 1 83 ? -2.437 5.867 -4.375 1.00 93.81 83 CYS A O 1
ATOM 630 N N . ARG A 1 84 ? -0.515 5.570 -3.252 1.00 92.44 84 ARG A N 1
ATOM 631 C CA . ARG A 1 84 ? 0.385 6.007 -4.325 1.00 92.44 84 ARG A CA 1
ATOM 632 C C . ARG A 1 84 ? 1.572 5.066 -4.436 1.00 92.44 84 A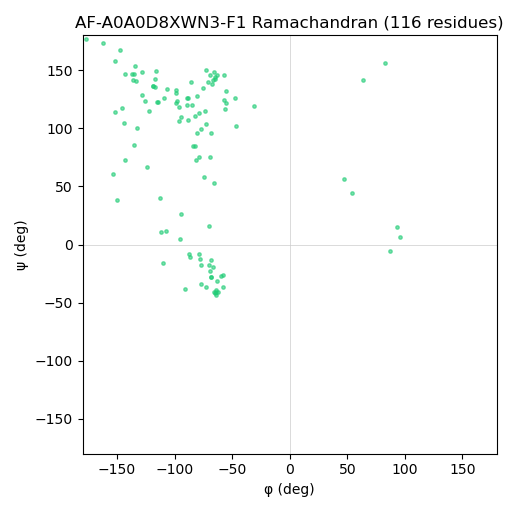RG A C 1
ATOM 634 O O . ARG A 1 84 ? 2.104 4.630 -3.418 1.00 92.44 84 ARG A O 1
ATOM 641 N N . GLU A 1 85 ? 1.997 4.784 -5.660 1.00 90.75 85 GLU A N 1
ATOM 642 C CA . GLU A 1 85 ? 3.223 4.025 -5.903 1.00 90.75 85 GLU A CA 1
ATOM 643 C C . GLU A 1 85 ? 4.445 4.813 -5.405 1.00 90.75 85 GLU A C 1
ATOM 645 O O . GLU A 1 85 ? 4.499 6.045 -5.499 1.00 90.75 85 GLU A O 1
ATOM 650 N N . VAL A 1 86 ? 5.432 4.100 -4.870 1.00 87.44 86 VAL A N 1
ATOM 651 C CA . VAL A 1 86 ? 6.743 4.641 -4.521 1.00 87.44 86 VAL A CA 1
ATOM 652 C C . VAL A 1 86 ? 7.796 3.989 -5.389 1.00 87.44 86 VAL A C 1
ATOM 654 O O . VAL A 1 86 ? 7.994 2.777 -5.362 1.00 87.44 86 VAL A O 1
ATOM 657 N N . HIS A 1 87 ? 8.530 4.819 -6.120 1.00 85.12 87 HIS A N 1
ATOM 658 C CA . HIS A 1 87 ? 9.653 4.362 -6.924 1.00 85.12 87 HIS A CA 1
ATOM 659 C C . HIS A 1 87 ? 10.880 4.178 -6.030 1.00 85.12 87 HIS A C 1
ATOM 661 O O . HIS A 1 87 ? 11.598 5.137 -5.733 1.00 85.12 87 HIS A O 1
ATOM 667 N N . ILE A 1 88 ? 11.100 2.941 -5.576 1.00 69.69 88 ILE A N 1
ATOM 668 C CA . ILE A 1 88 ? 12.287 2.569 -4.802 1.00 69.69 88 ILE A CA 1
ATOM 669 C C . ILE A 1 88 ? 13.479 2.437 -5.758 1.00 69.69 88 ILE A C 1
ATOM 671 O O . ILE A 1 88 ? 13.651 1.436 -6.441 1.00 69.69 88 ILE A O 1
ATOM 675 N N . ASP A 1 89 ? 14.270 3.506 -5.774 1.00 58.97 89 ASP A N 1
ATOM 676 C CA . ASP A 1 89 ? 15.539 3.721 -6.471 1.00 58.97 89 ASP A CA 1
ATOM 677 C C . ASP A 1 89 ? 15.537 3.696 -8.020 1.00 58.97 89 ASP A C 1
ATOM 679 O O . ASP A 1 89 ? 14.837 2.949 -8.701 1.00 58.97 89 ASP A O 1
ATOM 683 N N . LYS A 1 90 ? 16.338 4.604 -8.593 1.00 52.44 90 LYS A N 1
ATOM 684 C CA . LYS A 1 90 ? 16.357 5.001 -10.018 1.00 52.44 90 LYS A CA 1
ATOM 685 C C . LYS A 1 90 ? 17.398 4.253 -10.859 1.00 52.44 90 LYS A C 1
ATOM 687 O O . LYS A 1 90 ? 17.591 4.584 -12.031 1.00 52.44 90 LYS A O 1
ATOM 692 N N . LYS A 1 91 ? 18.111 3.279 -10.289 1.00 45.84 91 LYS A N 1
ATOM 693 C CA . LYS A 1 91 ? 19.170 2.533 -10.985 1.00 45.84 91 LYS A CA 1
ATOM 694 C C . LYS A 1 91 ? 18.718 1.118 -11.319 1.00 45.84 91 LYS A C 1
ATOM 696 O O . LYS A 1 91 ? 18.192 0.409 -10.473 1.00 45.84 91 LYS A O 1
ATOM 701 N N . ARG A 1 92 ? 18.984 0.710 -12.565 1.00 45.06 92 ARG A N 1
ATOM 702 C CA . ARG A 1 92 ? 18.797 -0.644 -13.117 1.00 45.06 92 ARG A CA 1
ATOM 703 C C . ARG A 1 92 ? 19.737 -1.672 -12.462 1.00 45.06 92 ARG A C 1
ATOM 705 O O . ARG A 1 92 ? 20.501 -2.341 -13.148 1.00 45.06 92 ARG A O 1
ATOM 712 N N . THR A 1 93 ? 19.752 -1.765 -11.142 1.00 41.75 93 THR A N 1
ATOM 713 C CA . THR A 1 93 ? 20.544 -2.751 -10.406 1.00 41.75 93 THR A CA 1
ATOM 714 C C . THR A 1 93 ? 19.596 -3.566 -9.552 1.00 41.75 93 THR A C 1
ATOM 716 O O . THR A 1 93 ? 18.950 -3.030 -8.656 1.00 41.75 93 THR A O 1
ATOM 719 N N . CYS A 1 94 ? 19.509 -4.857 -9.875 1.00 42.31 94 CYS A N 1
ATOM 720 C CA . CYS A 1 94 ? 18.814 -5.862 -9.084 1.00 42.31 94 CYS A CA 1
ATOM 721 C C . CYS A 1 94 ? 19.234 -5.728 -7.614 1.00 42.31 94 CYS A C 1
ATOM 723 O O . CYS A 1 94 ? 20.427 -5.704 -7.307 1.00 42.31 94 CYS A O 1
ATOM 725 N N . PHE A 1 95 ? 18.252 -5.592 -6.725 1.00 44.34 95 PHE A N 1
ATOM 726 C CA . PHE A 1 95 ? 18.452 -5.342 -5.302 1.00 44.34 95 PHE A CA 1
ATOM 727 C C . PHE A 1 95 ? 19.082 -6.584 -4.646 1.00 44.34 95 PHE A C 1
ATOM 729 O O . PHE A 1 95 ? 18.394 -7.549 -4.323 1.00 44.34 95 PHE A O 1
ATOM 736 N N . MET A 1 96 ? 20.410 -6.589 -4.495 1.00 38.47 96 MET A N 1
ATOM 737 C CA . MET A 1 96 ? 21.118 -7.528 -3.623 1.00 38.47 96 MET A CA 1
ATOM 738 C C . MET A 1 96 ? 20.922 -7.102 -2.165 1.00 38.47 96 MET A C 1
ATOM 740 O O . MET A 1 96 ? 21.047 -5.926 -1.830 1.00 38.47 96 MET A O 1
ATOM 744 N N . SER A 1 97 ? 20.618 -8.086 -1.319 1.00 35.94 97 SER A N 1
ATOM 745 C CA . SER A 1 97 ? 20.358 -8.008 0.119 1.00 35.94 97 SER A CA 1
ATOM 746 C C . SER A 1 97 ? 21.112 -6.897 0.860 1.00 35.94 97 SER A C 1
ATOM 748 O O . SER A 1 97 ? 22.337 -6.941 0.986 1.00 35.94 97 SER A O 1
ATOM 750 N N . LEU A 1 98 ? 20.378 -5.965 1.478 1.00 41.69 98 LEU A N 1
ATOM 751 C CA . LEU A 1 98 ? 20.918 -5.129 2.551 1.00 41.69 98 LEU A CA 1
ATOM 752 C C . LEU A 1 98 ? 20.949 -5.928 3.859 1.00 41.69 98 LEU A C 1
ATOM 754 O O . LEU A 1 98 ? 20.171 -5.696 4.777 1.00 41.69 98 LEU A O 1
ATOM 758 N N . HIS A 1 99 ? 21.909 -6.845 3.967 1.00 40.38 99 HIS A N 1
ATOM 759 C CA . HIS A 1 99 ? 22.487 -7.161 5.268 1.00 40.38 99 HIS A CA 1
ATOM 760 C C . HIS A 1 99 ? 23.574 -6.111 5.530 1.00 40.38 99 HIS A C 1
ATOM 762 O O . HIS A 1 99 ? 24.747 -6.317 5.221 1.00 40.38 99 HIS A O 1
ATOM 768 N N . ARG A 1 100 ? 23.203 -4.937 6.057 1.00 37.47 100 ARG A N 1
ATOM 769 C CA . ARG A 1 100 ? 24.203 -4.044 6.652 1.00 37.47 100 ARG A CA 1
ATOM 770 C C . ARG A 1 100 ? 23.653 -3.311 7.861 1.00 37.47 100 ARG A C 1
ATOM 772 O O . ARG A 1 100 ? 22.920 -2.338 7.746 1.00 37.47 100 ARG A O 1
ATOM 779 N N . SER A 1 101 ? 24.095 -3.795 9.018 1.00 44.09 101 SER A N 1
ATOM 780 C CA . SER A 1 101 ? 24.147 -3.064 10.278 1.00 44.09 101 SER A CA 1
ATOM 781 C C . SER A 1 101 ? 24.765 -1.681 10.045 1.00 44.09 101 SER A C 1
ATOM 783 O O . SER A 1 101 ? 25.980 -1.561 9.882 1.00 44.09 101 SER A O 1
ATOM 785 N N . ASN A 1 102 ? 23.938 -0.637 9.980 1.00 36.31 102 ASN A N 1
ATOM 786 C CA . ASN A 1 102 ? 24.365 0.725 10.271 1.00 36.31 102 ASN A CA 1
ATOM 787 C C . ASN A 1 102 ? 23.177 1.548 10.794 1.00 36.31 102 ASN A C 1
ATOM 789 O O . ASN A 1 102 ? 22.212 1.812 10.082 1.00 36.31 102 ASN A O 1
ATOM 793 N N . SER A 1 103 ? 23.283 1.938 12.062 1.00 47.25 103 SER A N 1
ATOM 794 C CA . SER A 1 103 ? 22.255 2.494 12.948 1.00 47.25 103 SER A CA 1
ATOM 795 C C . SER A 1 103 ? 21.780 3.919 12.606 1.00 47.25 103 SER A C 1
ATOM 797 O O . SER A 1 103 ? 21.205 4.577 13.470 1.00 47.25 103 SER A O 1
ATOM 799 N N . ASN A 1 104 ? 22.032 4.461 11.407 1.00 38.19 104 ASN A N 1
ATOM 800 C CA . ASN A 1 104 ? 21.729 5.880 11.158 1.00 38.19 104 ASN A CA 1
ATOM 801 C C . ASN A 1 104 ? 21.359 6.270 9.716 1.00 38.19 104 ASN A C 1
ATOM 803 O O . ASN A 1 104 ? 21.737 7.329 9.219 1.00 38.19 104 ASN A O 1
ATOM 807 N N . ARG A 1 105 ? 20.599 5.425 9.018 1.00 41.22 105 ARG A N 1
ATOM 808 C CA . ARG A 1 105 ? 19.823 5.856 7.847 1.00 41.22 105 ARG A CA 1
ATOM 809 C C . ARG A 1 105 ? 18.531 5.052 7.804 1.00 41.22 105 ARG A C 1
ATOM 811 O O . ARG A 1 105 ? 18.582 3.832 7.691 1.00 41.22 105 ARG A O 1
ATOM 818 N N . ARG A 1 106 ? 17.383 5.732 7.923 1.00 37.62 106 ARG A N 1
ATOM 819 C CA . ARG A 1 106 ? 16.042 5.135 7.805 1.00 37.62 106 ARG A CA 1
ATOM 820 C C . ARG A 1 106 ? 15.801 4.717 6.352 1.00 37.62 106 ARG A C 1
ATOM 822 O O . ARG A 1 106 ? 15.132 5.412 5.597 1.00 37.62 106 ARG A O 1
ATOM 829 N N . GLN A 1 107 ? 16.420 3.617 5.940 1.00 42.97 107 GLN A N 1
ATOM 830 C CA . GLN A 1 107 ? 16.130 2.955 4.678 1.00 42.97 107 GLN A CA 1
ATOM 831 C C . GLN A 1 107 ? 15.149 1.827 4.985 1.00 42.97 107 GLN A C 1
ATOM 833 O O . GLN A 1 107 ? 15.447 0.942 5.783 1.00 42.97 107 GLN A O 1
ATOM 838 N N . LEU A 1 108 ? 13.960 1.910 4.394 1.00 41.84 108 LEU A N 1
ATOM 839 C CA . LEU A 1 108 ? 12.899 0.922 4.544 1.00 41.84 108 LEU A CA 1
ATOM 840 C C . LEU A 1 108 ? 13.419 -0.478 4.148 1.00 41.84 108 LEU A C 1
ATOM 842 O O . LEU A 1 108 ? 13.882 -0.637 3.013 1.00 41.84 108 LEU A O 1
ATOM 846 N N . PRO A 1 109 ? 13.370 -1.491 5.033 1.00 38.91 109 PRO A N 1
ATOM 847 C CA . PRO A 1 109 ? 13.846 -2.832 4.725 1.00 38.91 109 PRO A CA 1
ATOM 848 C C . PRO A 1 109 ? 12.775 -3.596 3.933 1.00 38.91 109 PRO A C 1
ATOM 850 O O . PRO A 1 109 ? 12.126 -4.495 4.455 1.00 38.91 109 PRO A O 1
ATOM 853 N N . PHE A 1 110 ? 12.572 -3.253 2.661 1.00 47.25 110 PHE A N 1
ATOM 854 C CA . PHE A 1 110 ? 11.708 -4.042 1.779 1.00 47.25 110 PHE A CA 1
ATOM 855 C C . PHE A 1 110 ? 12.548 -5.011 0.947 1.00 47.25 110 PHE A C 1
ATOM 857 O O . PHE A 1 110 ? 13.246 -4.614 0.015 1.00 47.25 110 PHE A O 1
ATOM 864 N N . ALA A 1 111 ? 12.487 -6.297 1.289 1.00 42.09 111 ALA A N 1
ATOM 865 C CA . ALA A 1 111 ? 13.031 -7.364 0.460 1.00 42.09 111 ALA A CA 1
ATOM 866 C C . ALA A 1 111 ? 12.011 -7.732 -0.632 1.00 42.09 111 ALA A C 1
ATOM 868 O O . ALA A 1 111 ? 10.963 -8.306 -0.339 1.00 42.09 111 ALA A O 1
ATOM 869 N N . PHE A 1 112 ? 12.316 -7.411 -1.893 1.00 48.12 112 PHE A N 1
ATOM 870 C CA . PHE A 1 112 ? 11.554 -7.885 -3.054 1.00 48.12 112 PHE A CA 1
ATOM 871 C C . PHE A 1 112 ? 12.122 -9.215 -3.533 1.00 48.12 112 PHE A C 1
ATOM 873 O O . PHE A 1 112 ? 13.282 -9.292 -3.935 1.00 48.12 112 PHE A O 1
ATOM 880 N N . ILE A 1 113 ? 11.297 -10.262 -3.539 1.00 39.12 113 ILE A N 1
ATOM 881 C CA . ILE A 1 113 ? 11.621 -11.503 -4.246 1.00 39.12 113 ILE A CA 1
ATOM 882 C C . ILE A 1 113 ? 11.248 -11.291 -5.716 1.00 39.12 113 ILE A C 1
ATOM 884 O O . ILE A 1 113 ? 10.147 -11.632 -6.139 1.00 39.12 113 ILE A O 1
ATOM 888 N N . TYR A 1 114 ? 12.152 -10.705 -6.503 1.00 41.00 114 TYR A N 1
ATOM 889 C CA . TYR A 1 114 ? 12.027 -10.756 -7.959 1.00 41.00 114 TYR A CA 1
ATOM 890 C C . TYR A 1 114 ? 12.387 -12.170 -8.421 1.00 41.00 114 TYR A C 1
ATOM 892 O O . TYR A 1 114 ? 13.527 -12.615 -8.262 1.00 41.00 114 TYR A O 1
ATOM 900 N N . ARG A 1 115 ? 11.416 -12.898 -8.979 1.00 35.91 115 ARG A N 1
ATOM 901 C CA . ARG A 1 115 ? 11.659 -14.184 -9.639 1.00 35.91 115 ARG A CA 1
ATOM 902 C C . ARG A 1 115 ? 11.829 -13.913 -11.138 1.00 35.91 115 ARG A C 1
ATOM 904 O O . ARG A 1 115 ? 10.841 -13.561 -11.780 1.00 35.91 115 ARG A O 1
ATOM 911 N N . PRO A 1 116 ? 13.034 -14.046 -11.718 1.00 32.19 116 PRO A N 1
ATOM 912 C CA . PRO A 1 116 ? 13.185 -13.905 -13.160 1.00 32.19 116 PRO A CA 1
ATOM 913 C C . PRO A 1 116 ? 12.397 -15.011 -13.892 1.00 32.19 116 PRO A C 1
ATOM 915 O O . PRO A 1 116 ? 12.310 -16.134 -13.379 1.00 32.19 116 PRO A O 1
ATOM 918 N N . PRO A 1 117 ? 11.818 -14.723 -15.073 1.00 36.34 117 PRO A N 1
ATOM 919 C CA . PRO A 1 117 ? 11.266 -15.762 -15.933 1.00 36.34 117 PRO A CA 1
ATOM 920 C C . PRO A 1 117 ? 12.394 -16.682 -16.430 1.00 36.34 117 PRO A C 1
ATOM 922 O O . PRO A 1 117 ? 13.507 -16.216 -16.674 1.00 36.34 117 PRO A O 1
ATOM 925 N N . LYS A 1 118 ? 12.098 -17.985 -16.518 1.00 43.47 118 LYS A N 1
ATOM 926 C CA . LYS A 1 118 ? 12.981 -18.996 -17.121 1.00 43.47 118 LYS A CA 1
ATOM 927 C C . LYS A 1 118 ? 13.083 -18.810 -18.628 1.00 43.47 118 LYS A C 1
ATOM 929 O O . LYS A 1 118 ? 12.049 -18.429 -19.223 1.00 43.47 118 LYS A O 1
#

Nearest PDB structures (foldseek):
  6om1-assembly1_A  TM=8.348E-01  e=1.247E-03  Homo sapiens
  3vi4-assembly2_C  TM=8.052E-01  e=9.853E-03  Homo sapiens
  1tye-assembly3_E  TM=8.049E-01  e=1.923E-02  Homo sapiens
  7zkq-assembly1_A  TM=4.428E-01  e=2.491E+00  Yarrowia lipolytica
  8ond-assembly2_B  TM=2.277E-01  e=3.588E+00  Bdellovibrio bacteriovorus HD100

Solvent-accessible surface area (backbone atoms only — not comparable to full-atom values): 7903 Å² total; per-residue (Å²): 114,69,68,58,55,53,51,51,53,59,59,68,70,71,78,85,76,91,73,69,81,86,78,60,70,66,82,87,68,97,62,20,56,64,65,74,40,77,48,80,45,78,48,97,85,59,73,56,30,36,36,34,31,12,68,50,15,74,56,89,45,77,81,52,69,92,54,80,42,70,24,41,38,30,47,24,49,70,88,45,76,48,71,45,79,52,80,83,72,88,63,96,61,85,85,72,79,87,84,66,99,63,98,82,64,98,67,82,89,76,84,74,86,79,76,78,84,131

pLDDT: mean 74.42, std 20.83, range [32.19, 96.0]

Organism: Dictyocaulus viviparus (NCBI:txid29172)

Sequence (118 aa):
MKAWLVLACLIAVNNTFNIDTKNAVLHTMSSGYFGYSLDFYNEEKGMPVLVVGAPESESTNPGLRGIRRPGAVFICSVNKATCREVHIDKKRTCFMSLHRSNSNRRQLPFAFIYRPPK